Protein AF-A0A2N2QCH7-F1 (afdb_monomer)

Structure (mmCIF, N/CA/C/O backbone):
data_AF-A0A2N2QCH7-F1
#
_entry.id   AF-A0A2N2QCH7-F1
#
loop_
_atom_site.group_PDB
_atom_site.id
_atom_site.type_symbol
_atom_site.label_atom_id
_atom_site.label_alt_id
_atom_site.label_comp_id
_atom_site.label_asym_id
_atom_site.label_entity_id
_atom_site.label_seq_id
_atom_site.pdbx_PDB_ins_code
_atom_site.Cartn_x
_atom_site.Cartn_y
_atom_site.Cartn_z
_atom_site.occupancy
_atom_site.B_iso_or_equiv
_atom_site.auth_seq_id
_atom_site.auth_comp_id
_atom_site.auth_asym_id
_atom_site.auth_atom_id
_atom_site.pdbx_PDB_model_num
ATOM 1 N N . MET A 1 1 ? 42.501 -58.237 -20.454 1.00 48.66 1 MET A N 1
ATOM 2 C CA . MET A 1 1 ? 42.709 -56.791 -20.704 1.00 48.66 1 MET A CA 1
ATOM 3 C C . MET A 1 1 ? 41.708 -55.963 -19.881 1.00 48.66 1 MET A C 1
ATOM 5 O O . MET A 1 1 ? 40.696 -55.556 -20.420 1.00 48.66 1 MET A O 1
ATOM 9 N N . ILE A 1 2 ? 41.927 -55.761 -18.570 1.00 54.72 2 ILE A N 1
ATOM 10 C CA . ILE A 1 2 ? 40.915 -55.180 -17.638 1.00 54.72 2 ILE A CA 1
ATOM 11 C C . ILE A 1 2 ? 41.477 -54.040 -16.747 1.00 54.72 2 ILE A C 1
ATOM 13 O O . ILE A 1 2 ? 40.820 -53.555 -15.837 1.00 54.72 2 ILE A O 1
ATOM 17 N N . LYS A 1 3 ? 42.695 -53.537 -16.994 1.00 53.31 3 LYS A N 1
ATOM 18 C CA . LYS A 1 3 ? 43.408 -52.706 -15.997 1.00 53.31 3 LYS A CA 1
ATOM 19 C C . LYS A 1 3 ? 43.352 -51.179 -16.180 1.00 53.31 3 LYS A C 1
ATOM 21 O O . LYS A 1 3 ? 43.936 -50.472 -15.368 1.00 53.31 3 LYS A O 1
ATOM 26 N N . ASN A 1 4 ? 42.613 -50.662 -17.171 1.00 53.16 4 ASN A N 1
ATOM 27 C CA . ASN A 1 4 ? 42.628 -49.226 -17.516 1.00 53.16 4 ASN A CA 1
ATOM 28 C C . ASN A 1 4 ? 41.296 -48.467 -17.350 1.00 53.16 4 ASN A C 1
ATOM 30 O O . ASN A 1 4 ? 41.262 -47.269 -17.618 1.00 53.16 4 ASN A O 1
ATOM 34 N N . ILE A 1 5 ? 40.216 -49.107 -16.885 1.00 56.38 5 ILE A N 1
ATOM 35 C CA . ILE A 1 5 ? 38.896 -48.448 -16.778 1.00 56.38 5 ILE A CA 1
ATOM 36 C C . ILE A 1 5 ? 38.749 -47.668 -15.456 1.00 56.38 5 ILE A C 1
ATOM 38 O O . ILE A 1 5 ? 38.137 -46.607 -15.426 1.00 56.38 5 ILE A O 1
ATOM 42 N N . ALA A 1 6 ? 39.401 -48.108 -14.375 1.00 54.88 6 ALA A N 1
ATOM 43 C CA . ALA A 1 6 ? 39.233 -47.511 -13.044 1.00 54.88 6 ALA A CA 1
ATOM 44 C C . ALA A 1 6 ? 39.894 -46.126 -1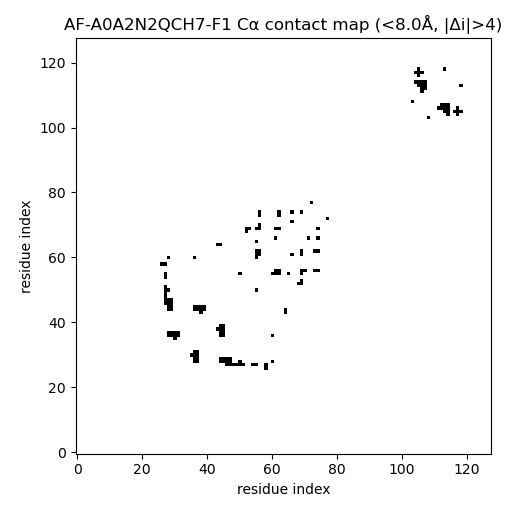2.854 1.00 54.88 6 ALA A C 1
ATOM 46 O O . ALA A 1 6 ? 39.608 -45.444 -11.877 1.00 54.88 6 ALA A O 1
ATOM 47 N N . LYS A 1 7 ? 40.780 -45.690 -13.764 1.00 47.38 7 LYS A N 1
ATOM 48 C CA . LYS A 1 7 ? 41.584 -44.462 -13.588 1.00 47.38 7 LYS A CA 1
ATOM 49 C C . LYS A 1 7 ? 41.036 -43.214 -14.291 1.00 47.38 7 LYS A C 1
ATOM 51 O O . LYS A 1 7 ? 41.633 -42.155 -14.137 1.00 47.38 7 LYS A O 1
ATOM 56 N N . LYS A 1 8 ? 39.953 -43.305 -15.077 1.00 49.53 8 LYS A N 1
ATOM 57 C CA . LYS A 1 8 ? 39.584 -42.233 -16.027 1.00 49.53 8 LYS A CA 1
ATOM 58 C C . LYS A 1 8 ? 38.268 -41.488 -15.805 1.00 49.53 8 LYS A C 1
ATOM 60 O O . LYS A 1 8 ? 37.977 -40.6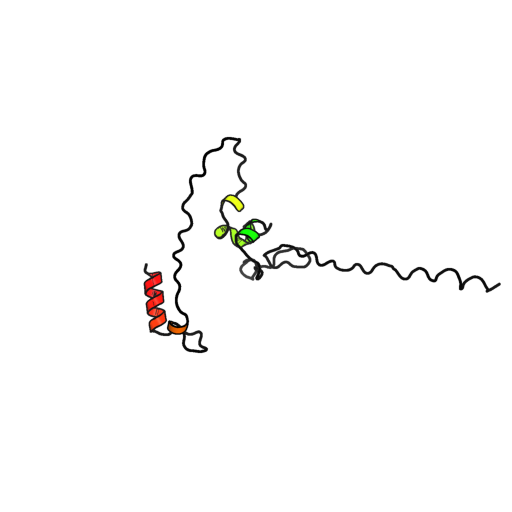13 -16.613 1.00 49.53 8 LYS A O 1
ATOM 65 N N . SER A 1 9 ? 37.483 -41.735 -14.757 1.00 47.09 9 SER A N 1
ATOM 66 C CA . SER A 1 9 ? 36.166 -41.063 -14.686 1.00 47.09 9 SER A CA 1
ATOM 67 C C . SER A 1 9 ? 35.704 -40.632 -13.295 1.00 47.09 9 SER A C 1
ATOM 69 O O . SER A 1 9 ? 34.515 -40.451 -13.076 1.00 47.09 9 SER A O 1
ATOM 71 N N . LEU A 1 10 ? 36.640 -40.356 -12.383 1.00 51.44 10 LEU A N 1
ATOM 72 C CA . LEU A 1 10 ? 36.384 -39.683 -11.097 1.00 51.44 10 LEU A CA 1
ATOM 73 C C . LEU A 1 10 ? 36.071 -38.167 -11.251 1.00 51.44 10 LEU A C 1
ATOM 75 O O . LEU A 1 10 ? 36.248 -37.399 -10.319 1.00 51.44 10 LEU A O 1
ATOM 79 N N . LEU A 1 11 ? 35.627 -37.695 -12.423 1.00 53.75 11 LEU A N 1
ATOM 80 C CA . LEU A 1 11 ? 35.511 -36.260 -12.743 1.00 53.75 11 LEU A CA 1
ATOM 81 C C . LEU A 1 11 ? 34.197 -35.872 -13.443 1.00 53.75 11 LEU A C 1
ATOM 83 O O . LEU A 1 11 ? 34.213 -35.091 -14.386 1.00 53.75 11 LEU A O 1
ATOM 87 N N . VAL A 1 12 ? 33.045 -36.369 -12.983 1.00 54.34 12 VAL A N 1
ATOM 88 C CA . VAL A 1 12 ? 31.743 -35.739 -13.306 1.00 54.34 12 VAL A CA 1
ATOM 89 C C . VAL A 1 12 ? 30.846 -35.741 -12.066 1.00 54.34 12 VAL A C 1
ATOM 91 O O . VAL A 1 12 ? 29.792 -36.360 -12.019 1.00 54.34 12 VAL A O 1
ATOM 94 N N . ALA A 1 13 ? 31.300 -35.061 -11.017 1.00 57.12 13 ALA A N 1
ATOM 95 C CA . ALA A 1 13 ? 30.490 -34.719 -9.852 1.00 57.12 13 ALA A CA 1
ATOM 96 C C . ALA A 1 13 ? 30.576 -33.204 -9.644 1.00 57.12 13 ALA A C 1
ATOM 98 O O . ALA A 1 13 ? 31.206 -32.751 -8.701 1.00 57.12 13 ALA A O 1
ATOM 99 N N . LEU A 1 14 ? 30.053 -32.429 -10.601 1.00 56.22 14 LEU A N 1
ATOM 100 C CA . LEU A 1 14 ? 29.917 -30.965 -10.526 1.00 56.22 14 LEU A CA 1
ATOM 101 C C . LEU A 1 14 ? 29.039 -30.449 -11.683 1.00 56.22 14 LEU A C 1
ATOM 103 O O . LEU A 1 14 ? 29.392 -29.515 -12.394 1.00 56.22 14 LEU A O 1
ATOM 107 N N . LEU A 1 15 ? 27.863 -31.050 -11.892 1.00 57.19 15 LEU A N 1
ATOM 108 C CA . LEU A 1 15 ? 26.778 -30.334 -12.572 1.00 57.19 15 LEU A CA 1
ATOM 109 C C . LEU A 1 15 ? 26.045 -29.525 -11.508 1.00 57.19 15 LEU A C 1
ATOM 111 O O . LEU A 1 15 ? 25.112 -29.991 -10.861 1.00 57.19 15 LEU A O 1
ATOM 115 N N . ALA A 1 16 ? 26.641 -28.354 -11.285 1.00 57.72 16 ALA A N 1
ATOM 116 C CA . ALA A 1 16 ? 26.102 -27.134 -10.713 1.00 57.72 16 ALA A CA 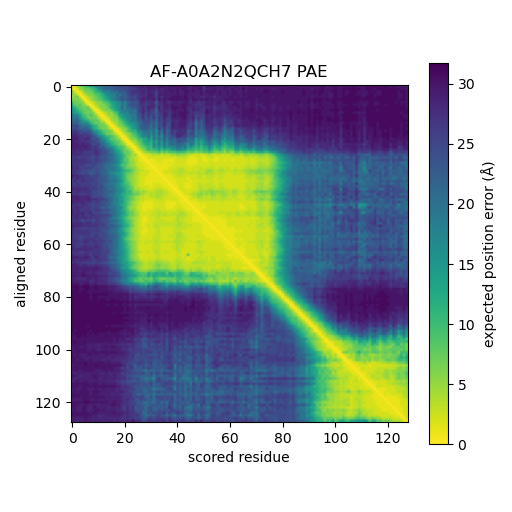1
ATOM 117 C C . ALA A 1 16 ? 24.671 -27.251 -10.174 1.00 57.72 16 ALA A C 1
ATOM 119 O O . ALA A 1 16 ? 23.695 -27.201 -10.922 1.00 57.72 16 ALA A O 1
ATOM 120 N N . GLY A 1 17 ? 24.562 -27.297 -8.845 1.00 57.12 17 GLY A N 1
ATOM 121 C CA . GLY A 1 17 ? 23.384 -26.758 -8.190 1.00 57.12 17 GLY A CA 1
ATOM 122 C C . GLY A 1 17 ? 23.228 -25.318 -8.660 1.00 57.12 17 GLY A C 1
ATOM 123 O O . GLY A 1 17 ? 24.073 -24.473 -8.364 1.00 57.12 17 GLY A O 1
ATOM 124 N N . VAL A 1 18 ? 22.180 -25.051 -9.436 1.00 64.56 18 VAL A N 1
ATOM 125 C CA . VAL A 1 18 ? 21.716 -23.689 -9.681 1.00 64.56 18 VAL A CA 1
ATOM 126 C C . VAL A 1 18 ? 21.229 -23.194 -8.326 1.00 64.56 18 VAL A C 1
ATOM 128 O O . VAL A 1 18 ? 20.097 -23.440 -7.916 1.00 64.56 18 VAL A O 1
ATOM 131 N N . GLY A 1 19 ? 22.148 -22.604 -7.565 1.00 57.56 19 GLY A N 1
ATOM 132 C CA . GLY A 1 19 ? 21.816 -21.895 -6.348 1.00 57.56 19 GLY A CA 1
ATOM 133 C C . GLY A 1 19 ? 20.870 -20.772 -6.732 1.00 57.56 19 GLY A C 1
ATOM 134 O O . GLY A 1 19 ? 21.196 -19.950 -7.587 1.00 57.56 19 GLY A O 1
ATOM 135 N N . PHE A 1 20 ? 19.691 -20.748 -6.119 1.00 63.00 20 PHE A N 1
ATOM 136 C CA . PHE A 1 20 ? 18.852 -19.562 -6.118 1.00 63.00 20 PHE A CA 1
ATOM 137 C C . PHE A 1 20 ? 19.653 -18.453 -5.433 1.00 63.00 20 PHE A C 1
ATOM 139 O O . PHE A 1 20 ? 19.720 -18.385 -4.207 1.00 63.00 20 PHE A O 1
ATOM 146 N N . THR A 1 21 ? 20.316 -17.602 -6.213 1.00 55.66 21 THR A N 1
ATOM 147 C CA . THR A 1 21 ? 20.836 -16.342 -5.692 1.00 55.66 21 THR A CA 1
ATOM 148 C C . THR A 1 21 ? 19.620 -15.494 -5.351 1.00 55.66 21 THR A C 1
ATOM 150 O O . THR A 1 21 ? 18.953 -14.979 -6.249 1.00 55.66 21 THR A O 1
ATOM 153 N N . ALA A 1 22 ? 19.298 -15.384 -4.062 1.00 52.16 22 ALA A N 1
ATOM 154 C CA . ALA A 1 22 ? 18.330 -14.415 -3.577 1.00 52.16 22 ALA A CA 1
ATOM 155 C C . ALA A 1 22 ? 18.923 -13.017 -3.795 1.00 52.16 22 ALA A C 1
ATOM 157 O O . ALA A 1 22 ? 19.619 -12.475 -2.940 1.00 52.16 22 ALA A O 1
ATOM 158 N N . THR A 1 23 ? 18.708 -12.447 -4.978 1.00 53.81 23 THR A N 1
ATOM 159 C CA . THR A 1 23 ? 18.902 -11.014 -5.173 1.00 53.81 23 THR A CA 1
ATOM 160 C C . THR A 1 23 ? 17.878 -10.335 -4.277 1.00 53.81 23 THR A C 1
ATOM 162 O O . THR A 1 23 ? 16.687 -10.626 -4.412 1.00 53.81 23 THR A O 1
ATOM 165 N N . ALA A 1 24 ? 18.314 -9.472 -3.360 1.00 54.97 24 ALA A N 1
ATOM 166 C CA . ALA A 1 24 ? 17.407 -8.564 -2.676 1.00 54.97 24 ALA A CA 1
ATOM 167 C C . ALA A 1 24 ? 16.749 -7.708 -3.761 1.00 54.97 24 ALA A C 1
ATOM 169 O O . ALA A 1 24 ? 17.346 -6.757 -4.261 1.00 54.97 24 ALA A O 1
ATOM 170 N N . GLN A 1 25 ? 15.571 -8.118 -4.227 1.00 60.78 25 GLN A N 1
ATOM 171 C CA . GLN A 1 25 ? 14.814 -7.286 -5.134 1.00 60.78 25 GLN A CA 1
ATOM 172 C C . GLN A 1 25 ? 14.314 -6.137 -4.276 1.00 60.78 25 GLN A C 1
ATOM 174 O O . GLN A 1 25 ? 13.550 -6.352 -3.336 1.00 60.78 25 GLN A O 1
ATOM 179 N N . GLU A 1 26 ? 14.808 -4.938 -4.558 1.00 72.75 26 GLU A N 1
ATOM 180 C CA . GLU A 1 26 ? 14.427 -3.704 -3.876 1.00 72.75 26 GLU A CA 1
ATOM 181 C C . GLU A 1 26 ? 13.008 -3.317 -4.318 1.00 72.75 26 GLU A C 1
ATOM 183 O O . GLU A 1 26 ? 12.772 -2.379 -5.073 1.00 72.75 26 GLU A O 1
ATOM 188 N N . ARG A 1 27 ? 12.055 -4.170 -3.938 1.00 89.38 27 ARG A N 1
ATOM 189 C CA . ARG A 1 27 ? 10.631 -4.107 -4.245 1.00 89.38 27 ARG A CA 1
ATOM 190 C C . ARG A 1 27 ? 9.928 -3.795 -2.944 1.00 89.38 27 ARG A C 1
ATOM 192 O O . ARG A 1 27 ? 10.121 -4.481 -1.940 1.00 89.38 27 ARG A O 1
ATOM 199 N N . VAL A 1 28 ? 9.072 -2.788 -2.968 1.00 93.44 28 VAL A N 1
ATOM 200 C CA . VAL A 1 28 ? 8.280 -2.421 -1.786 1.00 93.44 28 VAL A CA 1
ATOM 201 C C . VAL A 1 28 ? 6.880 -3.020 -1.787 1.00 93.44 28 VAL A C 1
ATOM 203 O O . VAL A 1 28 ? 6.137 -2.850 -0.819 1.00 93.44 28 VAL A O 1
ATOM 206 N N . TYR A 1 29 ? 6.559 -3.794 -2.821 1.00 94.44 29 TYR A N 1
ATOM 207 C CA . TYR A 1 29 ? 5.354 -4.608 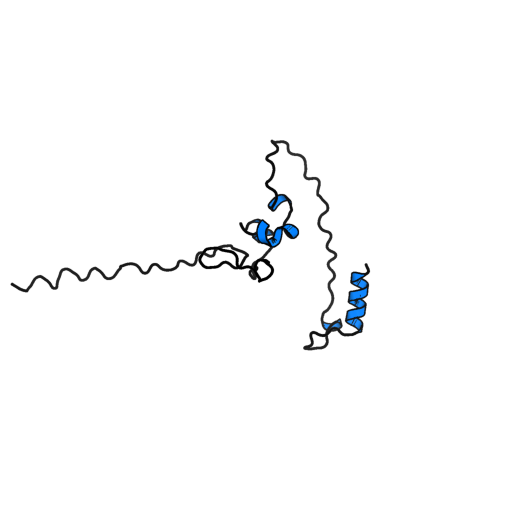-2.924 1.00 94.44 29 TYR A CA 1
ATOM 208 C C . TYR A 1 29 ? 5.693 -6.093 -2.856 1.00 94.44 29 TYR A C 1
ATOM 210 O O . TYR A 1 29 ? 6.743 -6.527 -3.331 1.00 94.44 29 TYR A O 1
ATOM 218 N N . VAL A 1 30 ? 4.782 -6.872 -2.279 1.00 94.00 30 VAL A N 1
ATOM 219 C CA . VAL A 1 30 ? 4.867 -8.330 -2.271 1.00 94.00 30 VAL A CA 1
ATOM 220 C C . VAL A 1 30 ? 4.726 -8.820 -3.707 1.00 94.00 30 VAL A C 1
ATOM 222 O O . VAL A 1 30 ? 3.726 -8.539 -4.368 1.00 94.00 30 VAL A O 1
ATOM 225 N N . ILE A 1 31 ? 5.730 -9.553 -4.177 1.00 93.44 31 ILE A N 1
ATOM 226 C CA . ILE A 1 31 ? 5.753 -10.168 -5.502 1.00 93.44 31 ILE A CA 1
ATOM 227 C C . ILE A 1 31 ? 5.789 -11.690 -5.389 1.00 93.44 31 ILE A C 1
ATOM 229 O O . ILE A 1 31 ? 6.278 -12.239 -4.400 1.00 93.44 31 ILE A O 1
ATOM 233 N N . ASP A 1 32 ? 5.277 -12.372 -6.408 1.00 90.75 32 ASP A N 1
ATOM 234 C CA . ASP A 1 32 ? 5.476 -13.810 -6.570 1.00 90.75 32 ASP A CA 1
ATOM 235 C C . ASP A 1 32 ? 6.784 -14.132 -7.325 1.00 90.75 32 ASP A C 1
ATOM 237 O O . ASP A 1 32 ? 7.540 -13.247 -7.727 1.00 90.75 32 ASP A O 1
ATOM 241 N N . ALA A 1 33 ? 7.055 -15.421 -7.555 1.00 89.56 33 ALA A N 1
ATOM 242 C CA . ALA A 1 33 ? 8.250 -15.878 -8.275 1.00 89.56 33 ALA A CA 1
ATOM 243 C C . ALA A 1 33 ? 8.324 -15.424 -9.751 1.00 89.56 33 ALA A C 1
ATOM 245 O O . ALA A 1 33 ? 9.354 -15.607 -10.397 1.00 89.56 33 ALA A O 1
ATOM 246 N N . ARG A 1 34 ?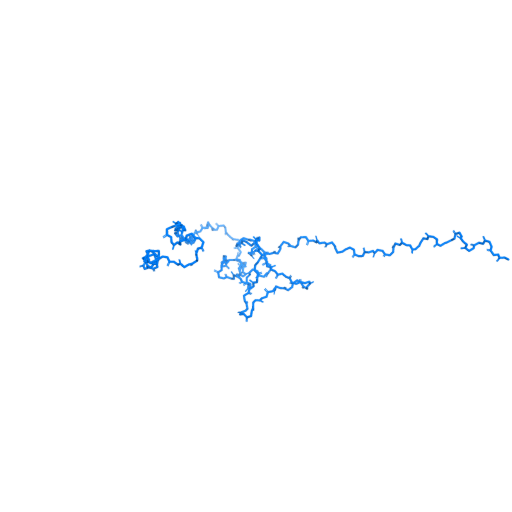 7.241 -14.860 -10.295 1.00 91.56 34 ARG A N 1
ATOM 247 C CA . ARG A 1 34 ? 7.149 -14.308 -11.654 1.00 91.56 34 ARG A CA 1
ATOM 248 C C . ARG A 1 34 ? 7.290 -12.786 -11.656 1.00 91.56 34 ARG A C 1
ATOM 250 O O . ARG A 1 34 ? 7.067 -12.177 -12.698 1.00 91.56 34 ARG A O 1
ATOM 257 N N . ASP A 1 35 ? 7.632 -12.187 -10.512 1.00 88.62 35 ASP A N 1
ATOM 258 C CA . ASP A 1 35 ? 7.758 -10.738 -10.334 1.00 88.62 35 ASP A CA 1
ATOM 259 C C . ASP A 1 35 ? 6.420 -9.984 -10.532 1.00 88.62 35 ASP A C 1
ATOM 261 O O . ASP A 1 35 ? 6.379 -8.796 -10.864 1.00 88.62 35 ASP A O 1
ATOM 265 N N . VAL A 1 36 ? 5.299 -10.682 -10.297 1.00 91.69 36 VAL A N 1
ATOM 266 C CA . VAL A 1 36 ? 3.943 -10.117 -10.342 1.00 91.69 36 VAL A CA 1
ATOM 267 C C . VAL A 1 36 ? 3.530 -9.668 -8.946 1.00 91.69 36 VAL A C 1
ATOM 269 O O . VAL A 1 36 ? 3.642 -10.428 -7.984 1.00 91.69 36 VAL A O 1
ATOM 272 N N . VAL A 1 37 ? 3.018 -8.440 -8.835 1.00 94.50 37 VAL A N 1
ATOM 273 C CA . VAL A 1 37 ? 2.538 -7.888 -7.563 1.00 94.50 37 VAL A CA 1
ATOM 274 C C . VAL A 1 37 ? 1.295 -8.631 -7.090 1.00 94.50 37 VAL A C 1
ATOM 276 O O . VAL A 1 37 ? 0.298 -8.738 -7.808 1.00 94.50 37 VAL A O 1
ATOM 279 N N . ALA A 1 38 ? 1.347 -9.115 -5.854 1.00 94.56 38 ALA A N 1
ATOM 280 C CA . ALA A 1 38 ? 0.207 -9.718 -5.194 1.00 94.56 38 ALA A CA 1
ATOM 281 C C . ALA A 1 38 ? -0.844 -8.643 -4.884 1.00 94.56 38 ALA A C 1
ATOM 283 O O . ALA A 1 38 ? -0.544 -7.620 -4.260 1.00 94.56 38 ALA A O 1
ATOM 284 N N . LYS A 1 39 ? -2.091 -8.908 -5.276 1.00 95.25 39 LYS A N 1
ATOM 285 C CA . LYS A 1 39 ? -3.235 -8.024 -5.033 1.00 95.25 39 LYS A CA 1
ATOM 286 C C . LYS A 1 39 ? -4.249 -8.665 -4.092 1.00 95.25 39 LYS A C 1
ATOM 288 O O . LYS A 1 39 ? -4.349 -9.889 -4.009 1.00 95.25 39 LYS A O 1
ATOM 293 N N . SER A 1 40 ? -4.995 -7.844 -3.363 1.00 92.06 40 SER A N 1
ATOM 294 C CA . SER A 1 40 ? -6.158 -8.264 -2.585 1.00 92.06 40 SER A CA 1
ATOM 295 C C . SER A 1 40 ? -7.321 -8.648 -3.512 1.00 92.06 40 SER A C 1
ATOM 297 O O . SER A 1 40 ? -7.318 -8.334 -4.703 1.00 92.06 40 SER A O 1
ATOM 299 N N . GLY A 1 41 ? -8.374 -9.255 -2.955 1.00 92.69 41 GLY A N 1
ATOM 300 C CA . GLY A 1 41 ? -9.615 -9.523 -3.697 1.00 92.69 41 GLY A CA 1
ATOM 301 C C . GLY A 1 41 ? -10.344 -8.263 -4.191 1.00 92.69 41 GLY A C 1
ATOM 302 O O . GLY A 1 41 ? -11.213 -8.361 -5.048 1.00 92.69 41 GLY A O 1
ATOM 303 N N . THR A 1 42 ? -9.977 -7.084 -3.681 1.00 93.00 42 THR A N 1
ATOM 304 C CA . THR A 1 42 ? -10.484 -5.776 -4.123 1.00 93.00 42 THR A CA 1
ATOM 305 C C . THR A 1 42 ? -9.516 -5.041 -5.056 1.00 93.00 42 THR A C 1
ATOM 307 O O . THR A 1 42 ? -9.783 -3.903 -5.427 1.00 93.00 42 THR A O 1
ATOM 310 N N . GLY A 1 43 ? -8.399 -5.668 -5.439 1.00 89.06 43 GLY A N 1
ATOM 311 C CA . GLY A 1 43 ? -7.421 -5.101 -6.369 1.00 89.06 43 GLY A CA 1
ATOM 312 C C . GLY A 1 43 ? -6.335 -4.221 -5.741 1.00 89.06 43 GLY A C 1
ATOM 313 O O . GLY A 1 43 ? -5.564 -3.626 -6.484 1.00 89.06 43 GLY A O 1
ATOM 314 N N . LEU A 1 44 ? -6.223 -4.149 -4.409 1.00 92.00 44 LEU A N 1
ATOM 315 C CA . LEU A 1 44 ? -5.168 -3.378 -3.729 1.00 92.00 44 LEU A CA 1
ATOM 316 C C . LEU A 1 44 ? -3.845 -4.146 -3.714 1.00 92.00 44 LEU A C 1
ATOM 318 O O . LEU A 1 44 ? -3.842 -5.341 -3.429 1.00 92.00 44 LEU A O 1
ATOM 322 N N . CYS A 1 45 ? -2.715 -3.482 -3.945 1.00 95.62 45 CYS A N 1
ATOM 323 C CA . CYS A 1 45 ? -1.405 -4.130 -3.887 1.00 95.62 45 CYS A CA 1
ATOM 324 C C . CYS A 1 45 ? -0.913 -4.330 -2.451 1.00 95.62 45 CYS A C 1
ATOM 326 O O . CYS A 1 45 ? -0.919 -3.404 -1.635 1.00 95.62 45 CYS A O 1
ATOM 328 N N . TRP A 1 46 ? -0.404 -5.524 -2.151 1.00 95.25 46 TRP A N 1
ATOM 329 C CA . TRP A 1 46 ? 0.192 -5.805 -0.849 1.00 95.25 46 TRP A CA 1
ATOM 330 C C . TRP A 1 46 ? 1.571 -5.155 -0.730 1.00 95.25 46 TRP A C 1
ATOM 332 O O . TRP A 1 46 ? 2.480 -5.445 -1.505 1.00 95.25 46 TRP A O 1
ATOM 342 N N . ARG A 1 47 ? 1.733 -4.279 0.262 1.00 95.31 47 ARG A N 1
ATOM 343 C CA . ARG A 1 47 ? 3.000 -3.611 0.585 1.00 95.31 47 ARG A CA 1
ATOM 344 C C . ARG A 1 47 ? 3.832 -4.459 1.545 1.00 95.31 47 ARG A C 1
ATOM 346 O O . ARG A 1 47 ? 3.285 -5.204 2.357 1.00 95.31 47 ARG A O 1
ATOM 353 N N . THR A 1 48 ? 5.151 -4.328 1.477 1.00 92.69 48 THR A N 1
ATOM 354 C CA . THR A 1 48 ? 6.066 -4.925 2.462 1.00 92.69 48 THR A CA 1
ATOM 355 C C . THR A 1 48 ? 6.263 -3.995 3.666 1.00 92.69 48 THR A C 1
ATOM 357 O O . THR A 1 48 ? 5.894 -2.822 3.627 1.00 92.69 48 THR A O 1
ATOM 360 N N . GLY A 1 49 ? 6.907 -4.488 4.731 1.00 92.12 49 GLY A N 1
ATOM 361 C CA . GLY A 1 49 ? 7.287 -3.660 5.886 1.00 92.12 49 GLY A CA 1
ATOM 362 C C . GLY A 1 49 ? 8.336 -2.579 5.582 1.00 92.12 49 GLY A C 1
ATOM 363 O O . GLY A 1 49 ? 8.556 -1.700 6.408 1.00 92.12 49 GLY A O 1
ATOM 364 N N . TYR A 1 50 ? 8.960 -2.620 4.402 1.00 89.25 50 TYR A N 1
ATOM 365 C CA . TYR A 1 50 ? 9.960 -1.650 3.943 1.00 89.25 50 TYR A CA 1
ATOM 366 C C . TYR A 1 50 ? 9.361 -0.551 3.056 1.00 89.25 50 TYR A C 1
ATOM 368 O O . TYR A 1 50 ? 10.088 0.260 2.481 1.00 89.25 50 TYR A O 1
ATOM 376 N N . TRP A 1 51 ? 8.036 -0.526 2.904 1.00 93.25 51 TRP A N 1
ATOM 377 C CA . TRP A 1 51 ? 7.368 0.436 2.044 1.00 93.25 51 TRP A CA 1
ATOM 378 C C . TRP A 1 51 ? 7.518 1.870 2.561 1.00 93.25 51 TRP A C 1
ATOM 380 O O . TRP A 1 51 ? 7.249 2.174 3.722 1.00 93.25 51 TRP A O 1
ATOM 390 N N . THR A 1 52 ? 7.894 2.769 1.654 1.00 91.50 52 THR A N 1
ATOM 391 C CA . THR A 1 52 ? 7.845 4.221 1.846 1.00 91.50 52 THR A CA 1
ATOM 392 C C . THR A 1 52 ? 7.312 4.869 0.568 1.00 91.50 52 THR A C 1
ATOM 394 O O . THR A 1 52 ? 7.500 4.295 -0.507 1.00 91.50 52 THR A O 1
ATOM 397 N N . PRO A 1 53 ? 6.713 6.074 0.624 1.00 90.12 53 PRO A N 1
ATOM 398 C CA . PRO A 1 53 ? 6.274 6.773 -0.586 1.00 90.12 53 PRO A CA 1
ATOM 399 C C . PRO A 1 53 ? 7.408 6.991 -1.600 1.00 90.12 53 PRO A C 1
ATOM 401 O O . PRO A 1 53 ? 7.193 6.888 -2.801 1.00 90.12 53 PRO A O 1
ATOM 404 N N . ALA A 1 54 ? 8.634 7.243 -1.127 1.00 88.56 54 ALA A N 1
ATOM 405 C CA . ALA A 1 54 ? 9.797 7.430 -1.992 1.00 88.56 54 ALA A CA 1
ATOM 406 C C . ALA A 1 54 ? 10.224 6.127 -2.688 1.00 88.56 54 ALA A C 1
ATOM 408 O O . ALA A 1 54 ? 10.502 6.128 -3.883 1.00 88.56 54 ALA A O 1
ATOM 409 N N . ALA A 1 55 ? 10.237 5.007 -1.964 1.00 89.81 55 ALA A N 1
ATOM 410 C CA . ALA A 1 55 ? 10.580 3.714 -2.547 1.00 89.81 55 ALA A CA 1
ATOM 411 C C . ALA A 1 55 ? 9.466 3.182 -3.465 1.00 89.81 55 ALA A C 1
ATOM 413 O O . ALA A 1 55 ? 9.753 2.596 -4.501 1.00 89.81 55 ALA A O 1
ATOM 414 N N . ALA A 1 56 ? 8.199 3.456 -3.143 1.00 91.50 56 ALA A N 1
ATOM 415 C CA . ALA A 1 56 ? 7.069 3.164 -4.020 1.00 91.50 56 ALA A CA 1
ATOM 416 C C . ALA A 1 56 ? 7.128 3.987 -5.310 1.00 91.50 56 ALA A C 1
ATOM 418 O O . ALA A 1 56 ? 6.915 3.436 -6.381 1.00 91.50 56 ALA A O 1
ATOM 419 N N . ALA A 1 57 ? 7.514 5.263 -5.234 1.00 89.44 57 ALA A N 1
ATOM 420 C CA . ALA A 1 57 ? 7.751 6.096 -6.411 1.00 89.44 57 ALA A CA 1
ATOM 421 C C . ALA A 1 57 ? 8.856 5.558 -7.339 1.00 89.44 57 ALA A C 1
ATOM 423 O O . ALA A 1 57 ? 8.793 5.772 -8.546 1.00 89.44 57 ALA A O 1
ATOM 424 N N . ALA A 1 58 ? 9.860 4.871 -6.788 1.00 88.44 58 ALA A N 1
ATOM 425 C CA . ALA A 1 58 ? 10.932 4.237 -7.556 1.00 88.44 58 ALA A CA 1
ATOM 426 C C . ALA A 1 58 ? 10.568 2.827 -8.065 1.00 88.44 58 ALA A C 1
ATOM 428 O O . ALA A 1 58 ? 11.253 2.277 -8.929 1.00 88.44 58 ALA A O 1
ATOM 429 N N . ASP A 1 59 ? 9.502 2.225 -7.538 1.00 88.56 59 ASP A N 1
ATOM 430 C CA . ASP A 1 59 ? 9.057 0.884 -7.893 1.00 88.56 59 ASP A CA 1
ATOM 431 C C . ASP A 1 59 ? 8.185 0.917 -9.160 1.00 88.56 59 ASP A C 1
ATOM 433 O O . ASP A 1 59 ? 7.252 1.710 -9.270 1.00 88.56 59 ASP A O 1
ATOM 437 N N . LYS A 1 60 ? 8.423 -0.006 -10.106 1.00 89.25 60 LYS A N 1
ATOM 438 C CA . LYS A 1 60 ? 7.636 -0.128 -11.353 1.00 89.25 60 LYS A CA 1
ATOM 439 C C . LYS A 1 60 ? 6.118 -0.249 -11.144 1.00 89.25 60 LYS A C 1
ATOM 441 O O . LYS A 1 60 ? 5.351 0.093 -12.037 1.00 89.25 60 LYS A O 1
ATOM 446 N N . ALA A 1 61 ? 5.6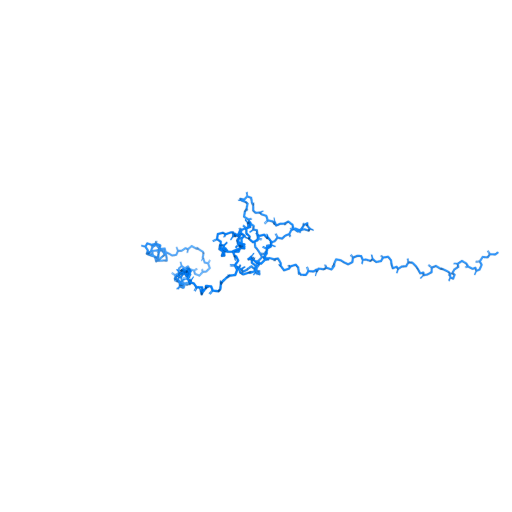89 -0.758 -9.990 1.00 90.94 61 ALA A N 1
ATOM 447 C CA . ALA A 1 61 ? 4.287 -0.928 -9.636 1.00 90.94 61 ALA A CA 1
ATOM 448 C C . ALA A 1 61 ? 3.729 0.246 -8.819 1.00 90.94 61 ALA A C 1
ATOM 450 O O . ALA A 1 61 ? 2.524 0.301 -8.601 1.00 90.94 61 ALA A O 1
ATOM 451 N N . GLY A 1 62 ? 4.563 1.204 -8.401 1.00 90.88 62 GLY A N 1
ATOM 452 C CA . GLY A 1 62 ? 4.160 2.322 -7.548 1.00 90.88 62 GLY A CA 1
ATOM 453 C C . GLY A 1 62 ? 2.941 3.070 -8.060 1.00 90.88 62 GLY A C 1
ATOM 454 O O . GLY A 1 62 ? 1.964 3.262 -7.343 1.00 90.88 62 GLY A O 1
ATOM 455 N N . CYS A 1 63 ? 2.973 3.429 -9.339 1.00 90.06 63 CYS A N 1
ATOM 456 C CA . CYS A 1 63 ? 1.905 4.189 -9.978 1.00 90.06 63 CYS A CA 1
ATOM 457 C C . CYS A 1 63 ? 0.654 3.379 -10.305 1.00 90.06 63 CYS A C 1
ATOM 459 O O . CYS A 1 63 ? -0.394 3.964 -10.555 1.00 90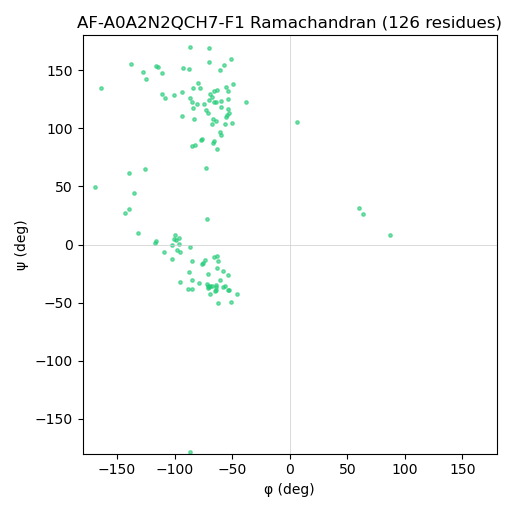.06 63 CYS A O 1
ATOM 461 N N . GLU A 1 64 ? 0.750 2.053 -10.307 1.00 90.62 64 GLU A N 1
ATOM 462 C CA . GLU A 1 64 ? -0.408 1.171 -10.440 1.00 90.62 64 GLU A CA 1
ATOM 463 C C . GLU A 1 64 ? -1.066 0.932 -9.078 1.00 90.62 64 GLU A C 1
ATOM 465 O O . GLU A 1 64 ? -2.286 0.926 -8.964 1.00 90.62 64 GLU A O 1
ATOM 470 N N . CYS A 1 65 ? -0.248 0.800 -8.039 1.00 92.81 65 CYS A N 1
ATOM 471 C CA . CYS A 1 65 ? -0.676 0.400 -6.712 1.00 92.81 65 CYS A CA 1
ATOM 472 C C . CYS A 1 65 ? -1.104 1.565 -5.814 1.00 92.81 65 CYS A C 1
ATOM 474 O O . CYS A 1 65 ? -2.038 1.412 -5.034 1.00 92.81 65 CYS A O 1
ATOM 476 N N . ASP A 1 66 ? -0.414 2.706 -5.897 1.00 92.12 66 ASP A N 1
ATOM 477 C CA . ASP A 1 66 ? -0.492 3.789 -4.910 1.00 92.12 66 ASP A CA 1
ATOM 478 C C . ASP A 1 66 ? -0.507 5.184 -5.559 1.00 92.12 66 ASP A C 1
ATOM 480 O O . ASP A 1 66 ? -0.040 6.152 -4.958 1.00 92.12 66 ASP A O 1
ATOM 484 N N . LYS A 1 67 ? -1.056 5.314 -6.776 1.00 87.62 67 LYS A N 1
ATOM 485 C CA . LYS A 1 67 ? -1.085 6.575 -7.545 1.00 87.62 67 LYS A CA 1
ATOM 486 C C . LYS A 1 67 ? -1.513 7.791 -6.716 1.00 87.62 67 LYS A C 1
ATOM 488 O O . LYS A 1 67 ? -0.897 8.845 -6.830 1.00 87.62 67 LYS A O 1
ATOM 493 N N . ASP A 1 68 ? -2.530 7.635 -5.873 1.00 86.25 68 ASP A N 1
ATOM 494 C CA . ASP A 1 68 ? -3.093 8.728 -5.068 1.00 86.25 68 ASP A CA 1
ATOM 495 C C . ASP A 1 68 ? -2.213 9.130 -3.873 1.00 86.25 68 ASP A C 1
ATOM 497 O O . ASP A 1 68 ? -2.390 10.199 -3.291 1.00 86.25 68 ASP A O 1
ATOM 501 N N . LEU A 1 69 ? -1.258 8.277 -3.497 1.00 85.62 69 LEU A N 1
ATOM 502 C CA . LEU A 1 69 ? -0.327 8.494 -2.387 1.00 85.62 69 LEU A CA 1
ATOM 503 C C . LEU A 1 69 ? 1.062 8.922 -2.865 1.00 85.62 69 LEU A C 1
ATOM 505 O O . LEU A 1 69 ? 1.893 9.340 -2.054 1.00 85.62 69 LEU A O 1
ATOM 509 N N . LEU A 1 70 ? 1.323 8.800 -4.165 1.00 87.25 70 LEU A N 1
ATOM 510 C CA . LEU A 1 70 ? 2.567 9.217 -4.787 1.00 87.25 70 LEU A CA 1
ATOM 511 C C . LEU A 1 70 ? 2.463 10.656 -5.305 1.00 87.25 70 LEU A C 1
ATOM 513 O O . LEU A 1 70 ? 1.379 11.123 -5.664 1.00 87.25 70 LEU A O 1
ATOM 517 N N . PRO A 1 71 ? 3.589 11.391 -5.369 1.00 81.88 71 PRO A N 1
ATOM 518 C CA . PRO A 1 71 ? 3.618 12.672 -6.058 1.00 81.88 71 PRO A CA 1
ATOM 519 C C . PRO A 1 71 ? 3.095 12.507 -7.490 1.00 81.88 71 PRO A C 1
ATOM 521 O O . PRO A 1 71 ? 3.528 11.604 -8.203 1.00 81.88 71 PRO A O 1
ATOM 524 N N . LYS A 1 72 ? 2.182 13.385 -7.924 1.00 73.62 72 LYS A N 1
ATOM 525 C CA . LYS A 1 72 ? 1.560 13.310 -9.262 1.00 73.62 72 LYS A CA 1
ATOM 526 C C . LYS A 1 72 ? 2.601 13.254 -10.385 1.00 73.62 72 LYS A C 1
ATOM 528 O O . LYS A 1 72 ? 2.483 12.442 -11.294 1.00 73.62 72 LYS A O 1
ATOM 533 N N . GLU A 1 73 ? 3.679 14.017 -10.223 1.00 75.88 73 GLU A N 1
ATOM 534 C CA . GLU A 1 73 ? 4.846 14.068 -11.115 1.00 75.88 73 GLU A CA 1
ATOM 535 C C . GLU A 1 73 ? 5.561 12.718 -11.309 1.00 75.88 73 GLU A C 1
ATOM 537 O O . GLU A 1 73 ? 6.277 12.534 -12.287 1.00 75.88 73 GLU A O 1
ATOM 542 N N . THR A 1 74 ? 5.405 11.772 -10.378 1.00 78.69 74 THR A N 1
ATOM 543 C CA . THR A 1 74 ? 6.012 10.436 -10.465 1.00 78.69 74 THR A CA 1
ATOM 544 C C . THR A 1 74 ? 5.229 9.519 -11.405 1.00 78.69 74 THR A C 1
ATOM 546 O O . THR A 1 74 ? 5.810 8.656 -12.058 1.00 78.69 74 THR A O 1
ATOM 549 N N . CYS A 1 75 ? 3.907 9.690 -11.466 1.00 78.69 75 CYS A N 1
ATOM 550 C CA . CYS A 1 75 ? 2.996 8.776 -12.159 1.00 78.69 75 CYS A CA 1
ATOM 551 C C . CYS A 1 75 ? 2.393 9.344 -13.435 1.00 78.69 75 CYS A C 1
ATOM 553 O O . CYS A 1 75 ? 1.715 8.625 -14.174 1.00 78.69 75 CYS A O 1
ATOM 555 N N . GLU A 1 76 ? 2.641 10.619 -13.700 1.00 74.75 76 GLU A N 1
ATOM 556 C CA . GLU A 1 76 ? 2.405 11.242 -14.988 1.00 74.75 76 GLU A CA 1
ATOM 557 C C . GLU A 1 76 ? 3.748 11.335 -15.719 1.00 74.75 76 GLU A C 1
ATOM 559 O O . GLU A 1 76 ? 4.730 11.801 -15.139 1.00 74.75 76 GLU A O 1
ATOM 564 N N . PRO A 1 77 ? 3.850 10.864 -16.974 1.00 59.66 77 PRO A N 1
ATOM 565 C CA . PRO A 1 77 ? 5.074 11.035 -17.732 1.00 59.66 77 PRO A CA 1
ATOM 566 C C . PRO A 1 77 ? 5.350 12.531 -17.846 1.00 59.66 77 PRO A C 1
ATOM 568 O O . PRO A 1 77 ? 4.553 13.267 -18.430 1.00 59.66 77 PRO A O 1
ATOM 571 N N . LYS A 1 78 ? 6.485 12.970 -17.289 1.00 54.31 78 LYS A N 1
ATOM 572 C CA . LYS A 1 78 ? 7.018 14.315 -17.491 1.00 54.31 78 LYS A CA 1
ATOM 573 C C . LYS A 1 78 ? 7.033 14.574 -18.990 1.00 54.31 78 LYS A C 1
ATOM 575 O O . LYS A 1 78 ? 7.886 14.045 -19.703 1.00 54.31 78 LYS A O 1
ATOM 580 N N . ALA A 1 79 ? 6.086 15.374 -19.471 1.00 46.53 79 ALA A N 1
ATOM 581 C CA . ALA A 1 79 ? 6.180 15.933 -20.801 1.00 46.53 79 ALA A CA 1
ATOM 582 C C . ALA A 1 79 ? 7.547 16.621 -20.854 1.00 46.53 79 ALA A C 1
ATOM 584 O O . ALA A 1 79 ? 7.828 17.512 -20.048 1.00 46.53 79 ALA A O 1
ATOM 585 N N . MET A 1 80 ? 8.436 16.142 -21.726 1.00 48.72 80 MET A N 1
ATOM 586 C CA . MET A 1 80 ? 9.700 16.807 -22.017 1.00 48.72 80 MET A CA 1
ATOM 587 C C . MET A 1 80 ? 9.373 18.168 -22.635 1.00 48.72 80 MET A C 1
ATOM 589 O O . MET A 1 80 ? 9.356 18.329 -23.850 1.00 48.72 80 MET A O 1
ATOM 593 N N . ALA A 1 81 ? 9.078 19.151 -21.793 1.00 43.91 81 ALA A N 1
ATOM 594 C CA . ALA A 1 81 ? 9.155 20.545 -22.161 1.00 43.91 81 ALA A CA 1
ATOM 595 C C . ALA A 1 81 ? 10.627 20.944 -22.045 1.00 43.91 81 ALA A C 1
ATOM 597 O O . ALA A 1 81 ? 11.271 20.763 -21.008 1.00 43.91 81 ALA A O 1
ATOM 598 N N . ALA A 1 82 ? 11.155 21.391 -23.177 1.00 45.88 82 ALA A N 1
ATOM 599 C CA . ALA A 1 82 ? 12.523 21.817 -23.386 1.00 45.88 82 ALA A CA 1
ATOM 600 C C . ALA A 1 82 ? 13.006 22.854 -22.353 1.00 45.88 82 ALA A C 1
ATOM 602 O O . ALA A 1 82 ? 12.227 23.540 -21.697 1.00 45.88 82 ALA A O 1
ATOM 603 N N . ALA A 1 8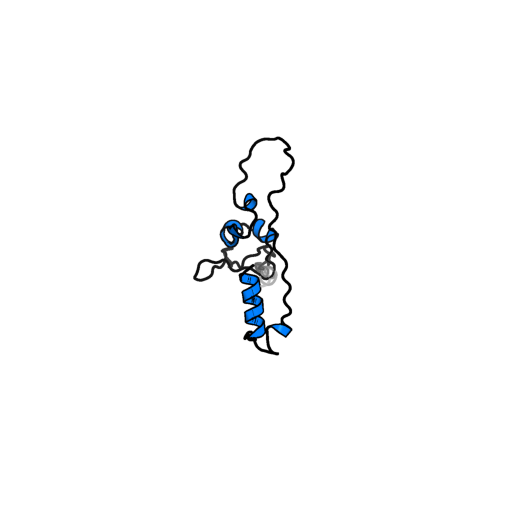3 ? 14.330 22.941 -22.243 1.00 52.00 83 ALA A N 1
ATOM 604 C CA . ALA A 1 83 ? 15.100 23.780 -21.336 1.00 52.00 83 ALA A CA 1
ATOM 605 C C . ALA A 1 83 ? 14.539 25.196 -21.075 1.00 52.00 83 ALA A C 1
ATOM 607 O O . ALA A 1 83 ? 14.469 26.019 -21.981 1.00 52.00 83 ALA A O 1
ATOM 608 N N . ALA A 1 84 ? 14.289 25.496 -19.798 1.00 44.12 84 ALA A N 1
ATOM 609 C CA . ALA A 1 84 ? 14.551 26.781 -19.141 1.00 44.12 84 ALA A CA 1
ATOM 610 C C . ALA A 1 84 ? 14.490 26.564 -17.611 1.00 44.12 84 ALA A C 1
ATOM 612 O O . ALA A 1 84 ? 13.562 25.897 -17.146 1.00 44.12 84 ALA A O 1
ATOM 613 N N . PRO A 1 85 ? 15.434 27.078 -16.797 1.00 51.62 85 PRO A N 1
ATOM 614 C CA . PRO A 1 85 ? 15.341 26.958 -15.349 1.00 51.62 85 PRO A CA 1
ATOM 615 C C . PRO A 1 85 ? 14.318 27.979 -14.839 1.00 51.62 85 PRO A C 1
ATOM 617 O O . PRO A 1 85 ? 14.655 29.119 -14.530 1.00 51.62 85 PRO A O 1
ATOM 620 N N . ALA A 1 86 ? 13.053 27.576 -14.767 1.00 51.25 86 ALA A N 1
ATOM 621 C CA . ALA A 1 86 ? 12.073 28.273 -13.949 1.00 51.25 86 ALA A CA 1
ATOM 622 C C . ALA A 1 86 ? 12.188 27.734 -12.519 1.00 51.25 86 ALA A C 1
ATOM 624 O O . ALA A 1 86 ?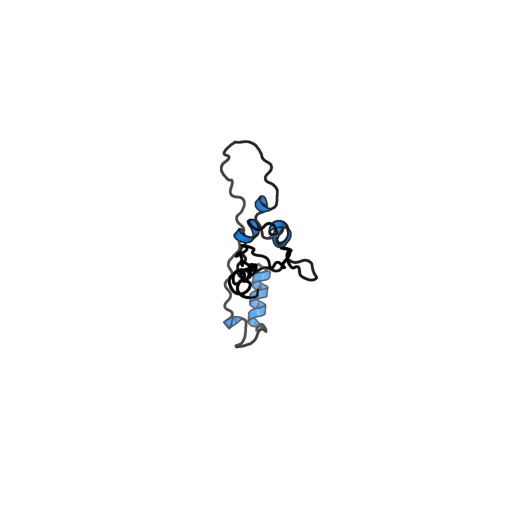 12.100 26.527 -12.287 1.00 51.25 86 ALA A O 1
ATOM 625 N N . ALA A 1 87 ? 12.442 28.641 -11.576 1.00 55.06 87 ALA A N 1
ATOM 626 C CA . ALA A 1 87 ? 12.477 28.350 -10.151 1.00 55.06 87 ALA A CA 1
ATOM 627 C C . ALA A 1 87 ? 11.220 27.562 -9.733 1.00 55.06 87 ALA A C 1
ATOM 629 O O . ALA A 1 87 ? 10.123 27.892 -10.194 1.00 55.06 87 ALA A O 1
ATOM 630 N N . PRO A 1 88 ? 11.345 26.538 -8.870 1.00 55.19 88 PRO A N 1
ATOM 631 C CA . PRO A 1 88 ? 10.192 25.771 -8.440 1.00 55.19 88 PRO A CA 1
ATOM 632 C C . PRO A 1 88 ? 9.290 26.682 -7.608 1.00 55.19 88 PRO A C 1
ATOM 634 O O . PRO A 1 88 ? 9.606 27.031 -6.470 1.00 55.19 88 PRO A O 1
ATOM 637 N N . VAL A 1 89 ? 8.147 27.063 -8.174 1.00 53.78 89 VAL A N 1
ATOM 638 C CA . VAL A 1 89 ? 6.997 27.476 -7.375 1.00 53.78 89 VAL A CA 1
ATOM 639 C C . VAL A 1 89 ? 6.582 26.250 -6.578 1.00 53.78 89 VAL A C 1
ATOM 641 O O . VAL A 1 89 ? 6.083 25.268 -7.124 1.00 53.78 89 VAL A O 1
ATOM 644 N N . ALA A 1 90 ? 6.880 26.290 -5.282 1.00 53.88 90 ALA A N 1
ATOM 645 C CA . ALA A 1 90 ? 6.427 25.309 -4.321 1.00 53.88 90 ALA A CA 1
ATOM 646 C C . ALA A 1 90 ? 4.895 25.247 -4.385 1.00 53.88 90 ALA A C 1
ATOM 648 O O . ALA A 1 90 ? 4.206 26.140 -3.893 1.00 53.88 90 ALA A O 1
ATOM 649 N N . GLY A 1 91 ? 4.363 24.201 -5.019 1.00 65.75 91 GLY A N 1
ATOM 650 C CA . GLY A 1 91 ? 2.962 23.840 -4.853 1.00 65.75 91 GLY A CA 1
ATOM 651 C C . GLY A 1 91 ? 2.673 23.600 -3.365 1.00 65.75 91 GLY A C 1
ATOM 652 O O . GLY A 1 91 ? 3.604 23.275 -2.616 1.00 65.75 91 GLY A O 1
ATOM 653 N N . PRO A 1 92 ? 1.420 23.767 -2.908 1.00 60.06 92 PRO A N 1
ATOM 654 C CA . PRO A 1 92 ? 1.070 23.591 -1.506 1.00 60.06 92 PRO A CA 1
ATOM 655 C C . PRO A 1 92 ? 1.564 22.228 -1.018 1.00 60.06 92 PRO A C 1
ATOM 657 O O . PRO A 1 92 ? 1.113 21.178 -1.479 1.00 60.06 92 PRO A O 1
ATOM 660 N N . LYS A 1 93 ? 2.543 22.249 -0.110 1.00 63.72 93 LYS A N 1
ATOM 661 C CA . LYS A 1 93 ? 2.983 21.062 0.619 1.00 63.72 93 LYS A CA 1
ATOM 662 C C . LYS A 1 93 ? 1.736 20.481 1.295 1.00 63.72 93 LYS A C 1
ATOM 664 O O . LYS A 1 93 ? 0.991 21.271 1.872 1.00 63.72 93 LYS A O 1
ATOM 669 N N . PRO A 1 94 ? 1.488 19.159 1.260 1.00 58.62 94 PRO A N 1
ATOM 670 C CA . PRO A 1 94 ? 0.400 18.579 2.034 1.00 58.62 94 PRO A CA 1
ATOM 671 C C . PRO A 1 94 ? 0.587 18.982 3.499 1.00 58.62 94 PRO A C 1
ATOM 673 O O . PRO A 1 94 ? 1.547 18.578 4.161 1.00 58.62 94 PRO A O 1
ATOM 676 N N . THR A 1 95 ? -0.294 19.853 3.977 1.00 65.56 95 THR A N 1
ATOM 677 C CA . THR A 1 95 ? -0.358 20.271 5.371 1.00 65.56 95 THR A CA 1
ATOM 678 C C . THR A 1 95 ? -1.138 19.195 6.106 1.00 65.56 95 THR A C 1
ATOM 680 O O . THR A 1 95 ? -2.358 19.255 6.209 1.00 65.56 95 THR A O 1
ATOM 683 N N . GLY A 1 96 ? -0.438 18.152 6.543 1.00 62.69 96 GLY A N 1
ATOM 684 C CA . GLY A 1 96 ? -0.981 17.211 7.513 1.00 62.69 96 GLY A CA 1
ATOM 685 C C . GLY A 1 96 ? -0.771 17.779 8.909 1.00 62.69 96 GLY A C 1
ATOM 686 O O . GLY A 1 96 ? 0.374 17.978 9.321 1.00 62.69 96 GLY A O 1
ATOM 687 N N . GLU A 1 97 ? -1.850 18.048 9.637 1.00 73.44 97 GLU A N 1
ATOM 688 C CA . GLU A 1 97 ? -1.747 18.356 11.059 1.00 73.44 97 GLU A CA 1
ATOM 689 C C . GLU A 1 97 ? -1.413 17.061 11.805 1.00 73.44 97 GLU A C 1
ATOM 691 O O . GLU A 1 97 ? -2.161 16.082 11.773 1.00 73.44 97 GLU A O 1
ATOM 696 N N . LYS A 1 98 ? -0.233 17.009 12.432 1.00 69.25 98 LYS A N 1
ATOM 697 C CA . LYS A 1 98 ? 0.182 15.835 13.201 1.00 69.25 98 LYS A CA 1
ATOM 698 C C . LYS A 1 98 ? -0.562 15.822 14.532 1.00 69.25 98 LYS A C 1
ATOM 700 O O . LYS A 1 98 ? -0.068 16.339 15.532 1.00 69.25 98 LYS A O 1
ATOM 705 N N . VAL A 1 99 ? -1.720 15.176 14.553 1.00 71.88 99 VAL A N 1
ATOM 706 C CA . VAL A 1 99 ? -2.471 14.949 15.788 1.00 71.88 99 VAL A CA 1
ATOM 707 C C . VAL A 1 99 ? -1.902 13.715 16.491 1.00 71.88 99 VAL A C 1
ATOM 709 O O . VAL A 1 99 ? -2.054 12.586 16.030 1.00 71.88 99 VAL A O 1
ATOM 712 N N . THR A 1 100 ? -1.198 13.928 17.604 1.00 77.88 100 THR A N 1
ATOM 713 C CA . THR A 1 100 ? -0.712 12.836 18.462 1.00 77.88 100 THR A CA 1
ATOM 714 C C . THR A 1 100 ? -1.736 12.607 19.564 1.00 77.88 100 THR A C 1
ATOM 716 O O . THR A 1 100 ? -1.895 13.457 20.436 1.00 77.88 100 THR A O 1
ATOM 719 N N . VAL A 1 101 ? -2.437 11.474 19.522 1.00 75.31 101 VAL A N 1
ATOM 720 C CA . VAL A 1 101 ? -3.431 11.107 20.539 1.00 75.31 101 VAL A CA 1
ATOM 721 C C . VAL A 1 101 ? -2.876 9.970 21.391 1.00 75.31 101 VAL A C 1
ATOM 723 O O . VAL A 1 101 ? -2.444 8.948 20.861 1.00 75.31 101 VAL A O 1
ATOM 726 N N . ALA A 1 102 ? -2.853 10.153 22.712 1.00 80.38 102 ALA A N 1
ATOM 727 C CA . ALA A 1 102 ? -2.359 9.142 23.642 1.00 80.38 102 ALA A CA 1
ATOM 728 C C . ALA A 1 102 ? -3.323 7.945 23.711 1.00 80.38 102 ALA A C 1
ATOM 730 O O . ALA A 1 102 ? -4.504 8.111 24.020 1.00 80.38 102 ALA A O 1
ATOM 731 N N . ALA A 1 103 ? -2.814 6.738 23.450 1.00 74.75 103 ALA A N 1
ATOM 732 C CA . ALA A 1 103 ? -3.615 5.513 23.429 1.00 74.75 103 ALA A CA 1
ATOM 733 C C . ALA A 1 103 ? -4.217 5.169 24.805 1.00 74.75 103 ALA A C 1
ATOM 735 O O . ALA A 1 103 ? -5.366 4.736 24.868 1.00 74.75 103 ALA A O 1
ATOM 736 N N . ASP A 1 104 ? -3.496 5.451 25.894 1.00 71.38 104 ASP A N 1
ATOM 737 C CA . ASP A 1 104 ? -3.918 5.155 27.273 1.00 71.38 104 ASP A CA 1
ATOM 738 C C . ASP A 1 104 ? -5.189 5.918 27.697 1.00 71.38 104 ASP A C 1
ATOM 740 O O . ASP A 1 104 ? -5.885 5.522 28.631 1.00 71.38 104 ASP A O 1
ATOM 744 N N . ALA A 1 105 ? -5.511 7.020 27.006 1.00 74.12 105 ALA A N 1
ATOM 745 C CA . ALA A 1 105 ? -6.736 7.787 27.230 1.00 74.12 105 ALA A CA 1
ATOM 746 C C . ALA A 1 105 ? -7.931 7.260 26.413 1.00 74.12 105 ALA A C 1
ATOM 748 O O . ALA A 1 105 ? -9.083 7.498 26.777 1.00 74.12 105 ALA A O 1
ATOM 749 N N . LEU A 1 106 ? -7.667 6.561 25.304 1.00 81.06 106 LEU A N 1
ATOM 750 C CA . LEU A 1 106 ? -8.686 6.096 24.361 1.00 81.06 106 LEU A CA 1
ATOM 751 C C . LEU A 1 106 ? -9.125 4.657 24.624 1.00 81.06 106 LEU A C 1
ATOM 753 O O . LEU A 1 106 ? -10.284 4.318 24.376 1.00 81.06 106 LEU A O 1
ATOM 757 N N . PHE A 1 107 ? -8.216 3.822 25.115 1.00 87.62 107 PHE A N 1
ATOM 758 C CA . PHE A 1 107 ? -8.422 2.391 25.279 1.00 87.62 107 PHE A CA 1
ATOM 759 C C . PHE A 1 107 ? -8.157 1.980 26.724 1.00 87.62 107 PHE A C 1
ATOM 761 O O . PHE A 1 107 ? -7.237 2.478 27.367 1.00 87.62 107 PHE A O 1
ATOM 768 N N . ASP A 1 108 ? -8.954 1.045 27.235 1.00 85.19 108 ASP A N 1
ATOM 769 C CA . ASP A 1 108 ? -8.599 0.356 28.474 1.00 85.19 108 ASP A CA 1
ATOM 770 C C . ASP A 1 108 ? -7.412 -0.587 28.239 1.00 85.19 108 ASP A C 1
ATOM 772 O O . ASP A 1 108 ? -7.175 -1.065 27.124 1.00 85.19 108 ASP A O 1
ATOM 776 N N . PHE A 1 109 ? -6.691 -0.913 29.313 1.00 82.12 109 PHE A N 1
ATOM 777 C CA . PHE A 1 109 ? -5.583 -1.862 29.256 1.00 82.12 109 PHE A CA 1
ATOM 778 C C . PHE A 1 109 ? -6.024 -3.193 28.624 1.00 82.12 109 PHE A C 1
ATOM 780 O O . PHE A 1 109 ? -6.976 -3.832 29.077 1.00 82.12 109 PHE A O 1
ATOM 787 N N . ASN A 1 110 ? -5.302 -3.609 27.579 1.00 87.50 110 ASN A N 1
ATOM 788 C CA . ASN A 1 110 ? -5.556 -4.829 26.808 1.00 87.50 110 ASN A CA 1
ATOM 789 C C . ASN A 1 110 ? -6.945 -4.883 26.131 1.00 87.50 110 ASN A C 1
ATOM 791 O O . ASN A 1 110 ? -7.533 -5.954 25.965 1.00 87.50 110 ASN A O 1
ATOM 795 N N . LYS A 1 111 ? -7.495 -3.727 25.734 1.00 84.69 111 LYS A N 1
ATOM 796 C CA . LYS A 1 111 ? -8.727 -3.643 24.938 1.00 84.69 111 LYS A CA 1
ATOM 797 C C . LYS A 1 111 ? -8.539 -2.790 23.689 1.00 84.69 111 LYS A C 1
ATOM 799 O O . LYS A 1 111 ? -7.802 -1.818 23.685 1.00 84.69 111 LYS A O 1
ATOM 804 N N . ALA A 1 112 ? -9.271 -3.147 22.635 1.00 87.69 112 ALA A N 1
ATOM 805 C CA . ALA A 1 112 ? -9.341 -2.388 21.384 1.00 87.69 112 ALA A CA 1
ATOM 806 C C . ALA A 1 112 ? -10.637 -1.561 21.255 1.00 87.69 112 ALA A C 1
ATOM 808 O O . ALA A 1 112 ? -10.862 -0.895 20.248 1.00 87.69 112 ALA A O 1
ATOM 809 N N . VAL A 1 113 ? -11.522 -1.623 22.257 1.00 89.25 113 VAL A N 1
ATOM 810 C CA . VAL A 1 113 ? -12.777 -0.863 22.268 1.00 89.25 113 VAL A CA 1
ATOM 811 C C . VAL A 1 113 ? -12.511 0.520 22.847 1.00 89.25 113 VAL A C 1
ATOM 813 O O . VAL A 1 113 ? -11.996 0.634 23.957 1.00 89.25 113 VAL A O 1
ATOM 816 N N . LEU A 1 114 ? -12.886 1.557 22.096 1.00 88.38 114 LEU A N 1
ATOM 817 C CA . LEU A 1 114 ? -12.776 2.941 22.542 1.00 88.38 114 LEU A CA 1
ATOM 818 C C . LEU A 1 114 ? -13.662 3.197 23.760 1.00 88.38 114 LEU A C 1
ATOM 820 O O . LEU A 1 114 ? -14.864 2.897 23.741 1.00 88.38 114 LEU A O 1
ATOM 824 N N . ARG A 1 115 ? -13.080 3.842 24.767 1.00 87.62 115 ARG A N 1
ATOM 825 C CA . ARG A 1 115 ? -13.819 4.422 25.885 1.00 87.62 115 ARG A CA 1
ATOM 826 C C . ARG A 1 115 ? -14.806 5.483 25.373 1.00 87.62 115 ARG A C 1
ATOM 828 O O . ARG A 1 115 ? -14.517 6.134 24.362 1.00 87.62 115 ARG A O 1
ATOM 835 N N . PRO A 1 116 ? -15.951 5.697 26.045 1.00 89.31 116 PRO A N 1
ATOM 836 C CA . PRO A 1 116 ? -16.907 6.737 25.656 1.00 89.31 116 PRO A CA 1
ATOM 837 C C . PRO A 1 116 ? -16.257 8.119 25.512 1.00 89.31 116 PRO A C 1
ATOM 839 O O . PRO A 1 116 ? -16.536 8.837 24.554 1.00 89.31 116 PRO A O 1
ATOM 842 N N . GLU A 1 117 ? -15.321 8.449 26.406 1.00 82.06 117 GLU A N 1
ATOM 843 C CA . GLU A 1 117 ? -14.583 9.714 26.377 1.00 82.06 117 GLU A CA 1
ATOM 844 C C . GLU A 1 117 ? -13.649 9.811 25.159 1.00 82.06 117 GLU A C 1
ATOM 846 O O . GLU A 1 117 ? -13.502 10.881 24.568 1.00 82.06 117 GLU A O 1
ATOM 851 N N . GLY A 1 118 ? -13.050 8.689 24.745 1.00 85.62 118 GLY A N 1
ATOM 852 C CA . GLY A 1 118 ? -12.181 8.624 23.573 1.00 85.62 118 GLY A CA 1
ATOM 853 C C . GLY A 1 118 ? -12.931 8.804 22.255 1.00 85.62 118 GLY A C 1
ATOM 854 O O . GLY A 1 118 ? -12.428 9.470 21.353 1.00 85.62 118 GLY A O 1
ATOM 855 N N . LYS A 1 119 ? -14.163 8.286 22.162 1.00 85.75 119 LYS A N 1
ATOM 856 C CA . LYS A 1 119 ? -15.041 8.511 21.000 1.00 85.75 119 LYS A CA 1
ATOM 857 C C . LYS A 1 119 ? -15.374 9.992 20.831 1.00 85.75 119 LYS A C 1
ATOM 859 O O . LYS A 1 119 ? -15.108 10.546 19.773 1.00 85.75 119 LYS A O 1
ATOM 864 N N . ALA A 1 120 ? -15.819 10.650 21.904 1.00 86.69 120 ALA A N 1
ATOM 865 C CA . ALA A 1 120 ? -16.161 12.073 21.867 1.00 86.69 120 ALA A CA 1
ATOM 866 C C . ALA A 1 120 ? -14.982 12.961 21.422 1.00 86.69 120 ALA A C 1
ATOM 868 O O . ALA A 1 120 ? -15.170 13.935 20.696 1.00 86.69 120 ALA A O 1
ATOM 869 N N . LYS A 1 121 ? -13.751 12.615 21.825 1.00 82.50 121 LYS A N 1
ATOM 870 C CA . LYS A 1 121 ? -12.542 13.338 21.401 1.00 82.50 121 LYS A CA 1
ATOM 871 C C . LYS A 1 121 ? -12.189 13.127 19.932 1.00 82.50 121 LYS A C 1
ATOM 873 O O . LYS A 1 121 ? -11.722 14.067 19.295 1.00 82.50 121 LYS A O 1
ATOM 878 N N . LEU A 1 122 ? -12.408 11.930 19.396 1.00 86.44 122 LEU A N 1
ATOM 879 C CA . LEU A 1 122 ? -12.210 11.663 17.971 1.00 86.44 122 LEU A CA 1
ATOM 880 C C . LEU A 1 122 ? -13.292 12.344 17.119 1.00 86.44 122 LEU A C 1
ATOM 882 O O . LEU A 1 122 ? -12.961 12.910 16.082 1.00 86.44 122 LEU A O 1
ATOM 886 N N . ASP A 1 123 ? -14.540 12.384 17.589 1.00 87.25 123 ASP A N 1
ATOM 887 C CA . ASP A 1 123 ? -15.640 13.069 16.894 1.00 87.25 123 ASP A CA 1
ATOM 888 C C . ASP A 1 123 ? -15.409 14.593 16.797 1.00 87.25 123 ASP A C 1
ATOM 890 O O . ASP A 1 123 ? -15.695 15.206 15.765 1.00 87.25 123 ASP A O 1
ATOM 894 N N . GLU A 1 124 ? -14.820 15.213 17.832 1.00 84.50 124 GLU A N 1
ATOM 895 C CA . GLU A 1 124 ? -14.415 16.630 17.804 1.00 84.50 124 GLU A CA 1
ATOM 896 C C . GLU A 1 124 ? -13.325 16.898 16.751 1.00 84.50 124 GLU A C 1
ATOM 898 O O . GLU A 1 124 ? -13.356 17.929 16.082 1.00 84.50 124 GLU A O 1
ATOM 903 N N . LEU A 1 125 ? -12.368 15.976 16.592 1.00 83.62 125 LEU A N 1
ATOM 904 C CA . LEU A 1 125 ? -11.291 16.099 15.603 1.00 83.62 125 LEU A CA 1
ATOM 905 C C . LEU A 1 125 ? -11.793 15.930 14.168 1.00 83.62 125 LEU A C 1
ATOM 907 O O . LEU A 1 125 ? -11.290 16.602 13.279 1.00 83.62 125 LEU A O 1
ATOM 911 N N . VAL A 1 126 ? -12.774 15.055 13.941 1.00 83.75 126 VAL A N 1
ATOM 912 C CA . VAL A 1 126 ? -13.384 14.853 12.613 1.00 83.75 126 VAL A CA 1
ATOM 913 C C . VAL A 1 126 ? -14.247 16.048 12.197 1.00 83.75 126 VAL A C 1
ATOM 915 O O . VAL A 1 126 ? -14.439 16.287 11.009 1.00 83.75 126 VAL A O 1
ATOM 918 N N . SER A 1 127 ? -14.768 16.799 13.168 1.00 81.06 127 SER A N 1
ATOM 919 C CA . SER A 1 127 ? -15.629 17.961 12.923 1.00 81.06 127 SER A CA 1
ATOM 920 C C . SER A 1 127 ? -14.860 19.276 12.700 1.00 81.06 127 SER A C 1
ATOM 922 O O . SER A 1 127 ? -15.503 20.306 12.491 1.00 81.06 127 SER A O 1
ATOM 924 N N . LYS A 1 128 ? -13.521 19.262 12.782 1.00 66.31 128 LYS A N 1
ATOM 925 C CA . LYS A 1 128 ? -12.627 20.399 12.492 1.00 66.31 128 LYS A CA 1
ATOM 926 C C . LYS A 1 128 ? -12.081 20.312 11.073 1.00 66.31 128 LYS A C 1
ATOM 928 O O . LYS A 1 128 ? -11.968 21.391 10.452 1.00 66.31 128 LYS A O 1
#

Foldseek 3Di:
DPPPPVPPPPPDPDPDDPPPPPDVPLAQFDADPVRHFDADPVGAGHGDPPDDLVSLLVHPCSCVHPVVPHDVPSNDPPPPDDDDDDDDPDDDDPPDDPDDDDVVQQAPVPDPHGDPVNVVVVVVVVVD

Solvent-accessible surface area (backbone atoms only — not comparable to full-atom values): 8785 Å² total; per-residue (Å²): 143,83,88,72,69,90,82,75,70,96,78,82,88,75,85,69,79,82,70,82,74,81,68,84,70,91,58,34,48,41,56,51,100,82,74,44,73,41,58,47,100,86,67,48,57,40,66,41,96,79,53,42,63,70,53,29,60,71,31,94,56,23,54,79,58,39,47,92,73,34,64,64,75,71,65,43,83,75,76,87,71,75,95,71,95,70,77,83,77,78,66,86,70,87,83,74,81,85,80,84,76,67,60,80,71,27,28,54,92,96,48,91,59,67,36,75,71,30,47,57,56,50,54,56,62,73,73,107

Sequence (128 aa):
MIKNIAKKSLLVALLAGVGFTATAQERVYVIDARDVVAKSGTGLCWRTGYWTPAAAAADKAGCECDKDLLPKETCEPKAMAAAAPAAPVAGPKPTGEKVTVAADALFDFNKAVLRPEGKAKLDELVSK

Mean predicted aligned error: 19.13 Å

pLDDT: mean 75.24, std 16.4, range [43.91, 95.62]

Radius of gyration: 28.28 Å; Cα contacts (8 Å, |Δi|>4): 82; chains: 1; bounding box: 60×85×53 Å

Secondary structure (DSSP, 8-state):
--SSSTTS-S-----------------SB-B-TTSPBPB-TTSPBPBPTT--HHHHHHSTTHHHH-TTTS-HHHHS--------------------------HHHHB-TT--SBPHHHHHHHHHHHT-